Protein AF-A0A0Q3H8H8-F1 (afdb_monomer_lite)

InterPro domains:
  IPR035966 Phosphofructokinase superfamily [SSF53784] (10-56)

Secondary structure (DSSP, 8-state):
-HHHHHHHHHHHHHHHHHHHTT-TTEEEEEE-TTS-GGGPEEEEEEGGGG--------S-------

pLDDT: mean 72.87, std 8.64, range [42.88, 82.62]

Sequence (66 aa):
MQFRQDLKKVLGHVCYHILAAGLNGYMASVTNVKSSLNKWRCGVALISSMMTVKRWSRGPASSAMD

Foldseek 3Di:
DVLVVLVVVVQVVVVVVCVVVVPPQKGWDWPPSVDDPVPIDIDIDRNVVVDDDDPPDPPDDPPDDD

Organism: Brachypodium distachyon (NCBI:txid15368)

Radius of gyration: 19.67 Å; chains: 1; bounding box: 34×51×48 Å

Structure (mmCIF, N/CA/C/O backbone):
data_AF-A0A0Q3H8H8-F1
#
_entry.id   AF-A0A0Q3H8H8-F1
#
loop_
_atom_site.group_PDB
_atom_site.id
_atom_site.type_symbol
_atom_site.label_atom_id
_atom_site.label_alt_id
_atom_site.label_comp_id
_atom_site.label_asym_id
_atom_site.label_entity_id
_atom_site.label_seq_id
_atom_site.pdbx_PDB_ins_code
_atom_site.Cartn_x
_atom_site.Cartn_y
_atom_site.Cartn_z
_atom_site.occupancy
_atom_site.B_iso_or_equiv
_atom_site.auth_seq_id
_atom_site.auth_comp_id
_atom_site.auth_asym_id
_atom_site.auth_atom_id
_atom_site.pdbx_PDB_model_num
ATOM 1 N N . MET A 1 1 ? -2.280 8.032 20.915 1.00 61.53 1 MET A N 1
ATOM 2 C CA . MET A 1 1 ? -1.024 7.630 20.227 1.00 61.53 1 MET A CA 1
ATOM 3 C C . MET A 1 1 ? -1.020 6.177 19.732 1.00 61.53 1 MET A C 1
ATOM 5 O O . MET A 1 1 ? -0.270 5.903 18.802 1.00 61.53 1 MET A O 1
ATOM 9 N N . GLN A 1 2 ? -1.869 5.292 20.272 1.00 68.81 2 GLN A N 1
ATOM 10 C CA . GLN A 1 2 ? -1.935 3.854 19.960 1.00 68.81 2 GLN A CA 1
ATOM 11 C C . GLN A 1 2 ? -2.132 3.526 18.467 1.00 68.81 2 GLN A C 1
ATOM 13 O O . GLN A 1 2 ? -1.309 2.856 17.861 1.00 68.81 2 GLN A O 1
ATOM 18 N N . PHE A 1 3 ? -3.109 4.159 17.822 1.00 66.25 3 PHE A N 1
ATOM 19 C CA . PHE A 1 3 ? -3.429 3.930 16.409 1.00 66.25 3 PHE A CA 1
ATOM 20 C C . PHE A 1 3 ? -2.245 4.109 15.433 1.00 66.25 3 PHE A C 1
ATOM 22 O O . PHE A 1 3 ? -2.093 3.343 14.486 1.00 66.25 3 PHE A O 1
ATOM 29 N N . ARG A 1 4 ? -1.358 5.093 15.667 1.00 66.38 4 ARG A N 1
ATOM 30 C CA . ARG A 1 4 ? -0.166 5.302 14.818 1.00 66.38 4 ARG A CA 1
ATOM 31 C C . ARG A 1 4 ? 0.883 4.203 15.012 1.00 66.38 4 ARG A C 1
ATOM 33 O O . ARG A 1 4 ? 1.648 3.938 14.093 1.00 66.38 4 ARG A O 1
ATOM 40 N N . GLN A 1 5 ? 0.951 3.604 16.200 1.00 78.31 5 GLN A N 1
ATOM 41 C CA . GLN A 1 5 ? 1.843 2.484 16.509 1.00 78.31 5 GLN A CA 1
ATOM 42 C C . GLN A 1 5 ? 1.324 1.180 15.891 1.00 78.31 5 GLN A C 1
ATOM 44 O O . GLN A 1 5 ? 2.104 0.456 15.275 1.00 78.31 5 GLN A O 1
ATOM 49 N N . ASP A 1 6 ? 0.017 0.924 15.985 1.00 79.50 6 ASP A N 1
ATOM 50 C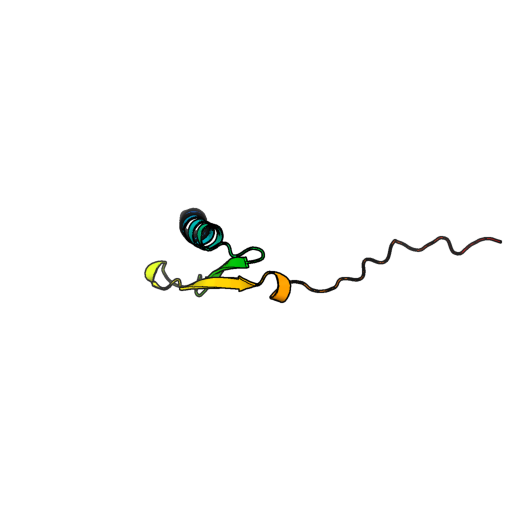 CA . ASP A 1 6 ? -0.611 -0.257 15.379 1.00 79.50 6 ASP A CA 1
ATOM 51 C C . ASP A 1 6 ? -0.488 -0.226 13.851 1.00 79.50 6 ASP A C 1
ATOM 53 O O . ASP A 1 6 ? -0.071 -1.208 13.238 1.00 79.50 6 ASP A O 1
ATOM 57 N N . LEU A 1 7 ? -0.727 0.943 13.242 1.00 73.38 7 LEU A N 1
ATOM 58 C CA . LEU A 1 7 ? -0.532 1.153 11.808 1.00 73.38 7 LEU A CA 1
ATOM 59 C C . LEU A 1 7 ? 0.913 0.856 11.379 1.00 73.38 7 LEU A C 1
ATOM 61 O O . LEU A 1 7 ? 1.120 0.166 10.388 1.00 73.38 7 LEU A O 1
ATOM 65 N N . LYS A 1 8 ? 1.916 1.319 12.138 1.00 81.44 8 LYS A N 1
ATOM 66 C CA . LYS A 1 8 ? 3.336 1.056 11.838 1.00 81.44 8 LYS A CA 1
ATOM 67 C C . LYS A 1 8 ? 3.682 -0.433 11.905 1.00 81.44 8 LYS A C 1
ATOM 69 O O . LYS A 1 8 ? 4.402 -0.9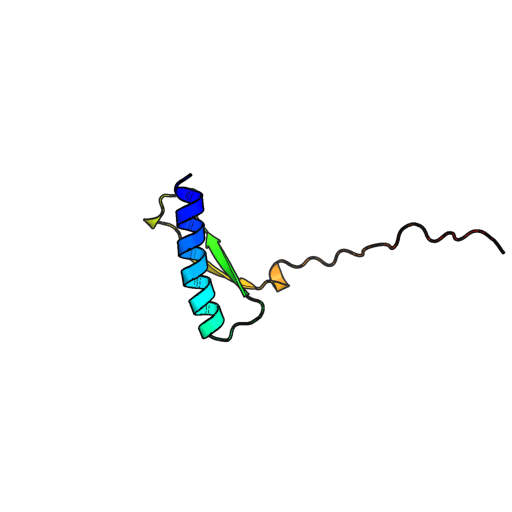19 11.038 1.00 81.44 8 LYS A O 1
ATOM 74 N N . LYS A 1 9 ? 3.167 -1.157 12.904 1.00 81.06 9 LYS A N 1
ATOM 75 C CA . LYS A 1 9 ? 3.410 -2.600 13.073 1.00 81.06 9 LYS A CA 1
ATOM 76 C C . LYS A 1 9 ? 2.787 -3.424 11.947 1.00 81.06 9 LYS A C 1
ATOM 78 O O . LYS A 1 9 ? 3.475 -4.250 11.352 1.00 81.06 9 LYS A O 1
ATOM 83 N N . VAL A 1 10 ? 1.522 -3.161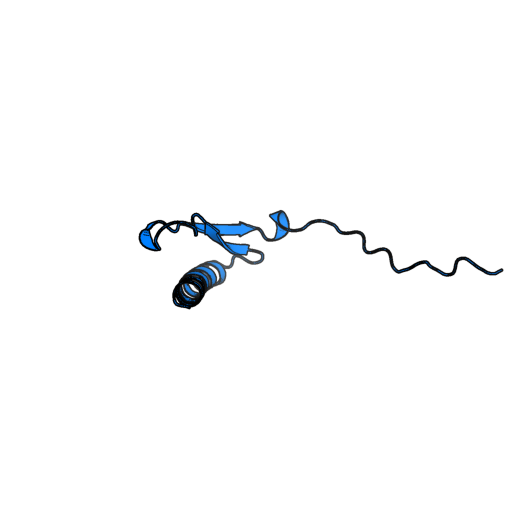 11.615 1.00 80.19 10 VAL A N 1
ATOM 84 C CA . VAL A 1 10 ? 0.817 -3.858 10.524 1.00 80.19 10 VAL A CA 1
ATOM 85 C C . VAL A 1 10 ? 1.477 -3.566 9.175 1.00 80.19 10 VAL A C 1
ATOM 87 O O . VAL A 1 10 ? 1.712 -4.484 8.391 1.00 80.19 10 VAL A O 1
ATOM 90 N N . LEU A 1 11 ? 1.839 -2.304 8.924 1.00 78.62 11 LEU A N 1
ATOM 91 C CA . LEU A 1 11 ? 2.487 -1.904 7.678 1.00 78.62 11 LEU A CA 1
ATOM 92 C C . LEU A 1 11 ? 3.870 -2.546 7.524 1.00 78.62 11 LEU A C 1
ATOM 94 O O . LEU A 1 11 ? 4.199 -3.014 6.440 1.00 78.62 11 LEU A O 1
ATOM 98 N N . GLY A 1 12 ? 4.652 -2.620 8.606 1.00 80.81 12 GLY A N 1
ATOM 99 C CA . GLY A 1 12 ? 5.946 -3.304 8.609 1.00 80.81 12 GLY A CA 1
ATOM 100 C C . GLY A 1 12 ? 5.825 -4.797 8.299 1.00 80.81 12 GLY A C 1
ATOM 101 O O . GLY A 1 12 ? 6.578 -5.311 7.475 1.00 80.81 12 GLY A O 1
ATOM 102 N N . HIS A 1 13 ? 4.837 -5.479 8.891 1.00 82.62 13 HIS A N 1
ATOM 103 C CA . HIS A 1 13 ? 4.615 -6.908 8.657 1.00 82.62 13 HIS A CA 1
ATOM 104 C C . HIS A 1 13 ? 4.231 -7.214 7.201 1.00 82.62 13 HIS A C 1
ATOM 106 O O . HIS A 1 13 ? 4.760 -8.146 6.595 1.00 82.62 13 HIS A O 1
ATOM 112 N N . VAL A 1 14 ? 3.362 -6.389 6.615 1.00 79.12 14 VAL A N 1
ATOM 113 C CA . VAL A 1 14 ? 2.935 -6.543 5.219 1.00 79.12 14 VAL A CA 1
ATOM 114 C C . VAL A 1 14 ? 4.039 -6.148 4.245 1.00 79.12 14 VAL A C 1
ATOM 116 O O . VAL A 1 14 ? 4.253 -6.843 3.258 1.00 79.12 14 VAL A O 1
ATOM 119 N N . CYS A 1 15 ? 4.780 -5.075 4.527 1.00 71.56 15 CYS A N 1
ATOM 120 C CA . CYS A 1 15 ? 5.894 -4.641 3.685 1.00 71.56 15 CYS A CA 1
ATOM 121 C C . CYS A 1 15 ? 6.994 -5.712 3.611 1.00 71.56 15 CYS A C 1
ATOM 123 O O . CYS A 1 15 ? 7.521 -5.975 2.533 1.00 71.56 15 CYS A O 1
ATOM 125 N N . TYR A 1 16 ? 7.272 -6.400 4.724 1.00 75.69 16 TYR A N 1
ATOM 126 C CA . TYR A 1 16 ? 8.189 -7.541 4.737 1.00 75.69 16 TYR A CA 1
ATOM 127 C C . TYR A 1 16 ? 7.707 -8.685 3.831 1.00 75.69 16 TYR A C 1
ATOM 129 O O . TYR A 1 16 ? 8.491 -9.221 3.054 1.00 75.69 16 TYR A O 1
ATOM 137 N N . HIS A 1 17 ? 6.411 -9.013 3.863 1.00 76.38 17 HIS A N 1
ATOM 138 C CA . HIS A 1 17 ? 5.823 -10.023 2.975 1.00 76.38 17 HIS A CA 1
ATOM 139 C C . HIS A 1 17 ? 5.882 -9.629 1.488 1.00 76.38 17 HIS A C 1
ATOM 141 O O . HIS A 1 17 ? 6.149 -10.478 0.642 1.00 76.38 17 HIS A O 1
ATOM 147 N N . ILE A 1 18 ? 5.663 -8.350 1.161 1.00 72.69 18 ILE A N 1
ATOM 148 C CA . ILE A 1 18 ? 5.749 -7.829 -0.216 1.00 72.69 18 ILE A CA 1
ATOM 149 C C . ILE A 1 18 ? 7.195 -7.891 -0.725 1.00 72.69 18 ILE A C 1
ATOM 151 O O . ILE A 1 18 ? 7.436 -8.327 -1.851 1.00 72.69 18 ILE A O 1
ATOM 155 N N . LEU A 1 19 ? 8.161 -7.502 0.114 1.00 74.31 19 LEU A N 1
ATOM 156 C CA . LEU A 1 19 ? 9.582 -7.554 -0.223 1.00 74.31 19 LEU A CA 1
ATOM 157 C C . LEU A 1 19 ? 10.065 -8.998 -0.412 1.00 74.31 19 LEU A C 1
ATOM 159 O O . LEU A 1 19 ? 10.753 -9.287 -1.388 1.00 74.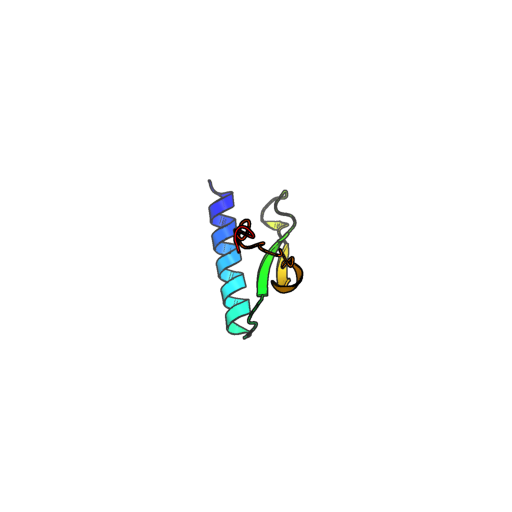31 19 LEU A O 1
ATOM 163 N N . ALA A 1 20 ? 9.659 -9.912 0.474 1.00 73.44 20 ALA A N 1
ATOM 164 C CA . ALA A 1 20 ? 9.969 -11.337 0.361 1.00 73.44 20 ALA A CA 1
ATOM 165 C C . ALA A 1 20 ? 9.355 -11.983 -0.896 1.00 73.44 20 ALA A C 1
ATOM 167 O O . ALA A 1 20 ? 9.926 -12.923 -1.441 1.00 73.44 20 ALA A O 1
ATOM 168 N N . ALA A 1 21 ? 8.230 -11.457 -1.391 1.00 76.81 21 ALA A N 1
ATOM 169 C CA . ALA A 1 21 ? 7.614 -11.875 -2.651 1.00 76.81 21 ALA A CA 1
ATOM 170 C C . ALA A 1 21 ? 8.296 -11.286 -3.907 1.00 76.81 21 ALA A C 1
ATOM 172 O O . ALA A 1 21 ? 7.853 -11.559 -5.021 1.00 76.81 21 ALA A O 1
ATOM 173 N N . GLY A 1 22 ? 9.349 -10.469 -3.757 1.00 74.94 22 GLY A N 1
ATOM 174 C CA . GLY A 1 22 ? 10.088 -9.871 -4.877 1.00 74.94 22 GLY A CA 1
ATOM 175 C C . GLY A 1 22 ? 9.335 -8.752 -5.608 1.00 74.94 22 GLY A C 1
ATOM 176 O O . GLY A 1 22 ? 9.707 -8.368 -6.717 1.00 74.94 22 GLY A O 1
ATOM 177 N N . LEU A 1 23 ? 8.271 -8.214 -5.005 1.00 67.94 23 LEU A N 1
ATOM 178 C CA . LEU A 1 23 ? 7.413 -7.196 -5.605 1.00 67.94 23 LEU A CA 1
ATOM 179 C C . LEU A 1 23 ? 8.026 -5.796 -5.429 1.00 67.94 23 LEU A C 1
ATOM 181 O O . LEU A 1 23 ? 7.733 -5.078 -4.474 1.00 67.94 23 LEU A O 1
ATOM 185 N N . ASN A 1 24 ? 8.875 -5.389 -6.376 1.00 75.19 24 ASN A N 1
ATOM 186 C CA . ASN A 1 24 ? 9.421 -4.030 -6.446 1.00 75.19 24 ASN A CA 1
ATOM 187 C C . ASN A 1 24 ? 8.387 -3.034 -7.012 1.00 75.19 24 ASN A C 1
ATOM 189 O O . ASN A 1 24 ? 7.689 -3.339 -7.976 1.00 75.19 24 ASN A O 1
ATOM 193 N N . GLY A 1 25 ? 8.304 -1.829 -6.439 1.00 72.56 25 GLY A N 1
ATOM 194 C CA . GLY A 1 25 ? 7.379 -0.778 -6.899 1.00 72.56 25 GLY A CA 1
ATOM 195 C C . GLY A 1 25 ? 5.969 -0.832 -6.294 1.00 72.56 25 GLY A C 1
ATOM 196 O O . GLY A 1 25 ? 5.051 -0.179 -6.798 1.00 72.56 25 GLY A O 1
ATOM 197 N N . TYR A 1 26 ? 5.797 -1.584 -5.209 1.00 74.06 26 TYR A N 1
ATOM 198 C CA . TYR A 1 26 ? 4.531 -1.768 -4.511 1.00 74.06 26 TYR A CA 1
ATOM 199 C C . TYR A 1 26 ? 4.585 -1.167 -3.101 1.00 74.06 26 TYR A C 1
ATOM 201 O O . TYR A 1 26 ? 5.541 -1.379 -2.358 1.00 74.06 26 TYR A O 1
ATOM 209 N N . MET A 1 27 ? 3.546 -0.428 -2.711 1.00 77.81 27 MET A N 1
ATOM 210 C CA . MET A 1 27 ? 3.364 0.066 -1.345 1.00 77.81 27 MET A CA 1
ATOM 211 C C . MET A 1 27 ? 2.313 -0.770 -0.621 1.00 77.81 27 MET A C 1
ATOM 213 O O . MET A 1 27 ? 1.225 -1.015 -1.145 1.00 77.81 27 MET A O 1
ATOM 217 N N . ALA A 1 28 ? 2.609 -1.153 0.620 1.00 78.88 28 ALA A N 1
ATOM 218 C CA . ALA A 1 28 ? 1.594 -1.668 1.527 1.00 78.88 28 ALA A CA 1
ATOM 219 C C . ALA A 1 28 ? 0.527 -0.582 1.760 1.00 78.88 28 ALA A C 1
ATOM 221 O O . ALA A 1 28 ? 0.853 0.562 2.078 1.00 78.88 28 ALA A O 1
ATOM 222 N N . SER A 1 29 ? -0.745 -0.936 1.597 1.00 76.94 29 SER A N 1
ATOM 223 C CA . SER A 1 29 ? -1.879 -0.040 1.818 1.00 76.94 29 SER A CA 1
ATOM 224 C C . SER A 1 29 ? -2.838 -0.663 2.825 1.00 76.94 29 SER A C 1
ATOM 226 O O . SER A 1 29 ? -3.132 -1.858 2.776 1.00 76.94 29 SER A O 1
ATOM 228 N N . VAL A 1 30 ? -3.323 0.147 3.763 1.00 78.94 30 VAL A N 1
ATOM 229 C CA . VAL A 1 30 ? -4.332 -0.259 4.747 1.00 78.94 30 VAL A CA 1
ATOM 230 C C . VAL A 1 30 ? -5.575 0.586 4.501 1.00 78.94 30 VAL A C 1
ATOM 232 O O . VAL A 1 30 ? -5.519 1.814 4.528 1.00 78.94 30 VAL A O 1
ATOM 235 N N . THR A 1 31 ? -6.701 -0.073 4.237 1.00 78.06 31 THR A N 1
ATOM 236 C CA . THR A 1 31 ? -8.001 0.564 3.978 1.00 78.06 31 THR A CA 1
ATOM 237 C C . THR A 1 31 ? -8.958 0.327 5.147 1.00 78.06 31 THR A C 1
ATOM 239 O O . THR A 1 31 ? -8.717 -0.527 6.000 1.00 78.06 31 THR A O 1
ATOM 242 N N . ASN A 1 32 ? -10.057 1.091 5.193 1.00 75.06 32 ASN A N 1
ATOM 243 C CA . ASN A 1 32 ? -11.059 1.024 6.268 1.00 75.06 32 ASN A CA 1
ATOM 244 C C . ASN A 1 32 ? -10.524 1.448 7.654 1.00 75.06 32 ASN A C 1
ATOM 246 O O . ASN A 1 32 ? -10.983 1.019 8.706 1.00 75.06 32 ASN A O 1
ATOM 250 N N . VAL A 1 33 ? -9.572 2.376 7.644 1.00 70.75 33 VAL A N 1
ATOM 251 C CA . VAL A 1 33 ? -8.839 2.854 8.820 1.00 70.75 33 VAL A CA 1
ATOM 252 C C . VAL A 1 33 ? -9.735 3.607 9.832 1.00 70.75 33 VAL A C 1
ATOM 254 O O . VAL A 1 33 ? -9.367 3.798 10.988 1.00 70.75 33 VAL A O 1
ATOM 257 N N . LYS A 1 34 ? -10.945 4.013 9.422 1.00 74.94 34 LYS A N 1
ATOM 258 C CA . LYS A 1 34 ? -11.940 4.675 10.285 1.00 74.94 34 LYS A CA 1
ATOM 259 C C . LYS A 1 34 ? -12.662 3.702 11.236 1.00 74.94 34 LYS A C 1
ATOM 261 O O . LYS A 1 34 ? -13.267 4.156 12.202 1.00 74.94 34 LYS A O 1
ATOM 266 N N . SER A 1 35 ? -12.606 2.391 10.982 1.00 75.12 35 SER A N 1
ATOM 267 C CA . SER A 1 35 ? -13.177 1.357 11.857 1.00 75.12 35 SER A CA 1
ATOM 268 C C . SER A 1 35 ? -12.134 0.759 12.806 1.00 75.12 35 SER A C 1
ATOM 270 O O . SER A 1 35 ? -10.932 0.977 12.659 1.00 75.12 35 SER A O 1
ATOM 272 N N . SER A 1 36 ? -12.609 -0.005 13.797 1.00 73.50 36 SER A N 1
ATOM 273 C CA . SER A 1 36 ? -11.759 -0.741 14.7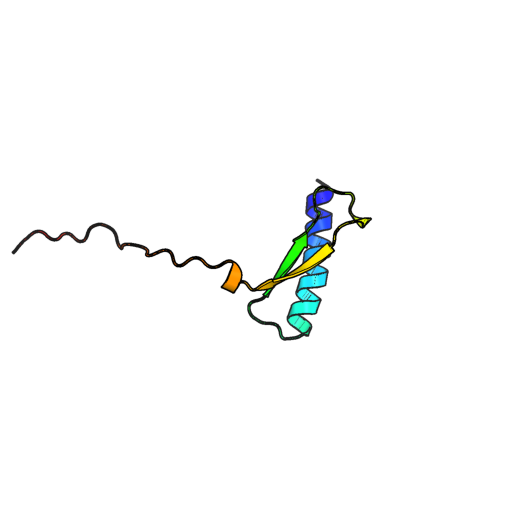43 1.00 73.50 36 SER A CA 1
ATOM 274 C C . SER A 1 36 ? -10.746 -1.641 14.019 1.00 73.50 36 SER A C 1
ATOM 276 O O . SER A 1 36 ? -11.050 -2.162 12.946 1.00 73.50 36 SER A O 1
ATOM 278 N N . LEU A 1 37 ? -9.568 -1.849 14.624 1.00 68.50 37 LEU A N 1
ATOM 279 C CA . LEU A 1 37 ? -8.413 -2.574 14.060 1.00 68.50 37 LEU A CA 1
ATOM 280 C C . LEU A 1 37 ? -8.779 -3.921 13.413 1.00 68.50 37 LEU A C 1
ATOM 282 O O . LEU A 1 37 ? -8.220 -4.290 12.387 1.00 68.50 37 LEU A O 1
ATOM 286 N N . ASN A 1 38 ? -9.761 -4.633 13.971 1.00 73.00 38 ASN A N 1
ATOM 287 C CA . ASN A 1 38 ? -10.235 -5.923 13.462 1.00 73.00 38 ASN A CA 1
ATOM 288 C C . ASN A 1 38 ? -10.900 -5.846 12.068 1.00 73.00 38 ASN A C 1
ATOM 290 O O . ASN A 1 38 ? -11.036 -6.858 11.388 1.00 73.00 38 ASN A O 1
ATOM 294 N N . LYS A 1 39 ? -11.316 -4.656 11.625 1.00 76.06 39 LYS A N 1
ATOM 295 C CA . LYS A 1 39 ? -11.943 -4.426 10.313 1.00 76.06 39 LYS A CA 1
ATOM 296 C C . LYS A 1 39 ? -10.973 -3.871 9.270 1.00 76.06 39 LYS A C 1
ATOM 298 O O . LYS A 1 39 ? -11.381 -3.620 8.137 1.00 76.06 39 LYS A O 1
ATOM 303 N N . TRP A 1 40 ? -9.705 -3.677 9.629 1.00 81.50 40 TRP A N 1
ATOM 304 C CA . TRP A 1 40 ? -8.714 -3.154 8.698 1.00 81.50 40 TRP A CA 1
ATOM 305 C C . TRP A 1 40 ? -8.416 -4.184 7.616 1.00 81.50 40 TRP A C 1
ATOM 307 O O . TRP A 1 40 ? -8.072 -5.330 7.899 1.00 81.50 40 TRP A O 1
ATOM 317 N N . ARG A 1 41 ? -8.529 -3.758 6.356 1.00 75.88 41 ARG A N 1
ATOM 318 C CA . ARG A 1 41 ? -8.117 -4.568 5.207 1.00 75.88 41 ARG A CA 1
ATOM 319 C C . ARG A 1 41 ? -6.747 -4.113 4.756 1.00 75.88 41 ARG A C 1
ATOM 321 O O . ARG A 1 41 ? -6.559 -2.937 4.441 1.00 75.88 41 ARG A O 1
ATOM 328 N N . CYS A 1 42 ? -5.815 -5.056 4.702 1.00 75.44 42 CYS A N 1
ATOM 329 C CA . CYS A 1 42 ? -4.497 -4.822 4.145 1.00 75.44 42 CYS A CA 1
ATOM 330 C C . CYS A 1 42 ? -4.444 -5.269 2.684 1.00 75.44 42 CYS A C 1
ATOM 332 O O . CYS A 1 42 ? -5.058 -6.266 2.305 1.00 75.44 42 CYS A O 1
ATOM 334 N N . GLY A 1 43 ? -3.742 -4.502 1.865 1.00 79.31 43 GLY A N 1
ATOM 335 C CA . GLY A 1 43 ? -3.543 -4.777 0.457 1.00 79.31 43 GLY A CA 1
ATOM 336 C C . GLY A 1 43 ? -2.273 -4.111 -0.043 1.00 79.31 43 GLY A C 1
ATOM 337 O O . GLY A 1 43 ? -1.464 -3.590 0.729 1.00 79.31 43 GLY A O 1
ATOM 338 N N . VAL A 1 44 ? -2.117 -4.118 -1.358 1.00 80.31 44 VAL A N 1
ATOM 339 C CA . VAL A 1 44 ? -0.936 -3.591 -2.025 1.00 80.31 44 VAL A CA 1
ATOM 340 C C . VAL A 1 44 ? -1.387 -2.613 -3.100 1.00 80.31 44 VAL A C 1
ATOM 342 O O . VAL A 1 44 ? -2.254 -2.941 -3.908 1.00 80.31 44 VAL A O 1
ATOM 345 N N . ALA A 1 45 ? -0.830 -1.406 -3.092 1.00 79.19 45 ALA A N 1
ATOM 346 C CA . ALA A 1 45 ? -1.045 -0.411 -4.132 1.00 79.19 45 ALA A CA 1
ATOM 347 C C . ALA A 1 45 ? 0.207 -0.306 -5.010 1.00 79.19 45 ALA A C 1
ATOM 349 O O . ALA A 1 45 ? 1.329 -0.235 -4.506 1.00 79.19 45 ALA A O 1
ATOM 350 N N . LEU A 1 46 ? 0.012 -0.282 -6.327 1.00 72.75 46 LEU A N 1
ATOM 351 C CA . LEU A 1 46 ? 1.070 0.023 -7.287 1.00 72.75 46 LEU A CA 1
ATOM 352 C C . LEU A 1 46 ? 1.462 1.493 -7.146 1.00 72.75 46 LEU A C 1
ATOM 354 O O . LEU A 1 46 ? 0.615 2.375 -7.292 1.00 72.75 46 LEU A O 1
ATOM 358 N N . ILE A 1 47 ? 2.750 1.767 -6.919 1.00 74.56 47 ILE A N 1
ATOM 359 C CA . ILE A 1 47 ? 3.242 3.149 -6.805 1.00 74.56 47 ILE A CA 1
ATOM 360 C C . ILE A 1 47 ? 2.982 3.900 -8.116 1.00 74.56 47 ILE A C 1
ATOM 362 O O . ILE A 1 47 ? 2.590 5.060 -8.079 1.00 74.56 47 ILE A O 1
ATOM 366 N N . SER A 1 48 ? 3.105 3.233 -9.270 1.00 70.38 48 SER A N 1
ATOM 367 C CA . SER A 1 48 ? 2.809 3.823 -10.584 1.00 70.38 48 SER A CA 1
ATOM 368 C C . SER A 1 48 ? 1.372 4.345 -10.698 1.00 70.38 48 SER A C 1
ATOM 370 O O . SER A 1 48 ? 1.168 5.399 -11.290 1.00 70.38 48 SER A O 1
ATOM 372 N N . SER A 1 49 ? 0.396 3.687 -10.061 1.00 77.25 49 SER A N 1
ATOM 373 C CA . SER A 1 49 ? -0.997 4.160 -10.011 1.00 77.25 49 SER A CA 1
ATOM 374 C C . SER A 1 49 ? -1.175 5.428 -9.170 1.00 77.25 49 SER A C 1
ATOM 376 O O . SER A 1 49 ? -2.201 6.092 -9.275 1.00 77.25 49 SER A O 1
ATOM 378 N N . MET A 1 50 ? -0.194 5.759 -8.327 1.00 79.75 50 MET A N 1
ATOM 379 C CA . MET A 1 50 ? -0.170 6.960 -7.489 1.00 79.75 50 MET A CA 1
ATOM 380 C C . MET A 1 50 ? 0.731 8.065 -8.060 1.00 79.75 50 MET A C 1
ATOM 382 O O . MET A 1 50 ? 0.807 9.149 -7.481 1.00 79.75 50 MET A O 1
ATOM 386 N N . MET A 1 51 ? 1.435 7.812 -9.167 1.00 81.56 51 MET A N 1
ATOM 387 C CA . MET A 1 51 ? 2.288 8.815 -9.797 1.00 81.56 51 MET A CA 1
ATOM 388 C C . MET A 1 51 ? 1.461 9.715 -10.716 1.00 81.56 51 MET A C 1
ATOM 390 O O . MET A 1 51 ? 0.775 9.242 -11.617 1.00 81.56 51 MET A O 1
ATOM 394 N N . THR A 1 52 ? 1.605 11.027 -10.547 1.00 80.88 52 THR A N 1
ATOM 395 C CA . THR A 1 52 ? 1.123 12.026 -11.508 1.00 80.88 52 THR A CA 1
ATOM 396 C C . THR A 1 52 ? 2.325 12.703 -12.143 1.00 80.88 52 THR A C 1
ATOM 398 O O . THR A 1 52 ? 3.237 13.150 -11.441 1.00 80.88 52 THR A O 1
ATOM 401 N N . VAL A 1 53 ? 2.332 12.819 -13.472 1.00 80.44 53 VAL A N 1
ATOM 402 C CA . VAL A 1 53 ? 3.385 13.548 -14.184 1.00 80.44 53 VAL A CA 1
ATOM 403 C C . VAL A 1 53 ? 3.210 15.037 -13.914 1.00 80.44 53 VAL A C 1
ATOM 405 O O . VAL A 1 53 ? 2.367 15.708 -14.504 1.00 80.44 53 VAL A O 1
ATOM 408 N N . LYS A 1 54 ? 4.022 15.569 -13.003 1.00 81.69 54 LYS A N 1
ATOM 409 C CA . LYS A 1 54 ? 4.128 17.009 -12.795 1.00 81.69 54 LYS A CA 1
ATOM 410 C C . LYS A 1 54 ? 5.271 17.534 -13.653 1.00 81.69 54 LYS A C 1
ATOM 412 O O . LYS A 1 54 ? 6.436 17.256 -13.371 1.00 81.69 54 LYS A O 1
ATOM 417 N N . ARG A 1 55 ? 4.945 18.307 -14.696 1.00 75.25 55 ARG A N 1
ATOM 418 C CA . ARG A 1 55 ? 5.954 19.054 -15.457 1.00 75.25 55 ARG A CA 1
ATOM 419 C C . ARG A 1 55 ? 6.513 20.136 -14.542 1.00 75.25 55 ARG A C 1
ATOM 421 O O . ARG A 1 55 ? 5.899 21.181 -14.346 1.00 75.25 55 ARG A O 1
ATOM 428 N N . TRP A 1 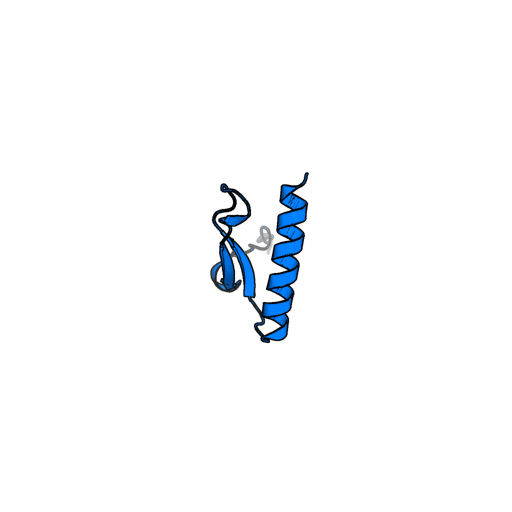56 ? 7.667 19.868 -13.948 1.00 77.56 56 TRP A N 1
ATOM 429 C CA . TRP A 1 56 ? 8.430 20.895 -13.261 1.00 77.56 56 TRP A CA 1
ATOM 430 C C . TRP A 1 56 ? 9.001 21.831 -14.325 1.00 77.56 56 TRP A C 1
ATOM 432 O O . TRP A 1 56 ? 10.009 21.523 -14.958 1.00 77.56 56 TRP A O 1
ATOM 442 N N . SER A 1 57 ? 8.325 22.956 -14.570 1.00 67.88 57 SER A N 1
ATOM 443 C CA . SER A 1 57 ? 8.950 24.072 -15.272 1.00 67.88 57 SER A CA 1
ATOM 444 C C . SER A 1 57 ? 10.159 24.484 -14.442 1.00 67.88 57 SER A C 1
ATOM 446 O O . SER A 1 57 ? 10.015 24.918 -13.299 1.00 67.88 57 SER A O 1
ATOM 448 N N . ARG A 1 58 ? 11.362 24.318 -15.000 1.00 65.44 58 ARG A N 1
ATOM 449 C CA . ARG A 1 58 ? 12.525 25.075 -14.531 1.00 65.44 58 ARG A CA 1
ATOM 450 C C . ARG A 1 58 ? 12.078 26.541 -14.591 1.00 65.44 58 ARG A C 1
ATOM 452 O O . ARG A 1 58 ? 11.441 26.909 -15.579 1.00 65.44 58 ARG A O 1
ATOM 459 N N . GLY A 1 59 ? 12.255 27.291 -13.499 1.00 64.38 59 GLY A N 1
ATOM 460 C CA . GLY A 1 59 ? 11.770 28.673 -13.363 1.00 64.38 59 GLY A CA 1
ATOM 461 C C . GLY A 1 59 ? 12.097 29.527 -14.594 1.00 64.38 59 GLY A C 1
ATOM 462 O O . GLY A 1 59 ? 12.952 29.110 -15.375 1.00 64.38 59 GLY A O 1
ATOM 463 N N . PRO A 1 60 ? 11.406 30.668 -14.789 1.00 59.28 60 PRO A N 1
ATOM 464 C CA . PRO A 1 60 ? 11.454 31.440 -16.028 1.00 59.28 60 PRO A CA 1
ATOM 465 C C . PRO A 1 60 ? 12.896 31.543 -16.508 1.00 59.28 60 PRO A C 1
ATOM 467 O O . PRO A 1 60 ? 13.733 32.163 -15.854 1.00 59.28 60 PRO A O 1
ATOM 470 N N . ALA A 1 61 ? 13.190 30.849 -17.610 1.00 57.47 61 ALA A N 1
ATOM 471 C CA . ALA A 1 61 ? 14.413 31.095 -18.335 1.00 57.47 61 ALA A CA 1
ATOM 472 C C . ALA A 1 61 ? 14.404 32.596 -18.611 1.00 57.47 61 ALA A C 1
ATOM 474 O O . ALA A 1 61 ? 13.397 33.130 -19.081 1.00 57.47 61 ALA A O 1
ATOM 475 N N . SER A 1 62 ? 15.485 33.274 -18.254 1.00 49.56 62 SER A N 1
ATOM 476 C CA . SER A 1 62 ? 15.796 34.604 -18.743 1.00 49.56 62 SER A CA 1
ATOM 477 C C . SER A 1 62 ? 15.914 34.528 -20.267 1.00 49.56 62 SER A C 1
ATOM 479 O O . SER A 1 62 ? 17.001 34.450 -20.825 1.00 49.56 62 SER A O 1
ATOM 481 N N . SER A 1 63 ? 14.782 34.486 -20.962 1.00 56.34 63 SER A N 1
ATOM 482 C CA . SER A 1 63 ? 14.674 34.849 -22.366 1.00 56.34 63 SER A CA 1
ATOM 483 C C . SER A 1 63 ? 14.629 36.375 -22.422 1.00 56.34 63 SER A C 1
ATOM 485 O O . SER A 1 63 ? 13.571 36.978 -22.563 1.00 56.34 63 SER A O 1
ATOM 487 N N . ALA A 1 64 ? 15.792 36.961 -22.160 1.00 55.16 64 ALA A N 1
ATOM 488 C CA . ALA A 1 64 ? 16.230 38.332 -22.399 1.00 55.16 64 ALA A CA 1
ATOM 489 C C . ALA A 1 64 ? 17.734 38.267 -22.057 1.00 55.16 64 ALA A C 1
ATOM 491 O O . ALA A 1 64 ? 18.064 37.915 -20.929 1.00 55.16 64 ALA A O 1
ATOM 492 N N . MET A 1 65 ? 18.698 38.492 -22.945 1.00 46.00 65 MET A N 1
ATOM 493 C CA . MET A 1 65 ? 18.789 39.446 -24.050 1.00 46.00 65 MET A CA 1
ATOM 494 C C . MET A 1 65 ? 19.827 38.932 -25.075 1.00 46.00 65 MET A C 1
ATOM 496 O O . MET A 1 65 ? 20.769 38.270 -24.648 1.00 46.00 65 MET A O 1
ATOM 500 N N . ASP A 1 66 ? 19.586 39.265 -26.352 1.00 42.88 66 ASP A N 1
ATOM 501 C CA . ASP A 1 66 ? 20.449 39.242 -27.563 1.00 42.88 66 ASP A CA 1
ATOM 502 C C . ASP A 1 66 ? 21.392 38.042 -27.804 1.00 42.88 66 ASP A C 1
ATOM 504 O O . ASP A 1 66 ? 22.461 37.945 -27.160 1.00 42.88 66 ASP A O 1
#